Protein AF-K0RSY7-F1 (afdb_monomer)

Nearest PDB structures (foldseek):
  6b87-assembly3_D  TM=3.073E-01  e=9.728E+00  synthetic construct

Organism: Thalassiosira oceanica (NCBI:txid159749)

Foldseek 3Di:
DVVPDDDDQQVCQVVVLVVVVVVCVVPVVVDDPPDDSNPDGPVVVVLVVLLVLCVVLVPPVVLSVLQVVVVVCVVPVPPNPCPVPDPVVVVVSVVVNVVSVVSSVVSD

Secondary structure (DSSP, 8-state):
-TTSPPPPGGGGHHHHHHHHHHHHHH-GGGS-TT--GGG--HHHHHHHHHHHHHHHTT--HHHHHHHHHHHHHHHTTT--TTTTS-HHHHHHHHHHHHHHHHHHHTT-

Solvent-accessible surface area (backbone atoms only — not comparable to full-atom values): 6452 Å² total; per-residue (Å²): 76,104,81,77,46,84,72,56,70,72,78,46,21,66,62,49,35,53,51,50,53,53,48,38,75,76,43,54,88,84,48,68,89,88,70,65,60,83,79,53,40,55,66,58,51,51,52,51,48,56,53,50,43,30,52,74,61,67,49,55,65,69,39,56,51,49,53,54,48,52,54,51,48,68,69,50,82,78,60,62,88,56,74,89,50,55,74,67,56,47,51,53,50,54,55,59,47,49,59,33,48,51,59,60,58,76,40,112

Mean predicted aligned error: 10.06 Å

Structure (mmCIF, N/CA/C/O backbone):
data_AF-K0RSY7-F1
#
_entry.id   AF-K0RSY7-F1
#
loop_
_atom_site.group_PDB
_atom_site.id
_atom_site.type_symbol
_atom_site.label_atom_id
_atom_site.label_alt_id
_atom_site.label_comp_id
_atom_site.label_asym_id
_atom_site.label_entity_id
_atom_site.label_seq_id
_atom_site.pdbx_PDB_ins_code
_atom_site.Cartn_x
_atom_site.Cartn_y
_atom_site.Cartn_z
_atom_site.occupancy
_atom_site.B_iso_or_equiv
_atom_site.auth_seq_id
_atom_site.auth_comp_id
_atom_site.auth_asym_id
_atom_site.auth_atom_id
_atom_site.pdbx_PDB_model_num
ATOM 1 N N . ASN A 1 1 ? 4.345 -23.685 3.513 1.00 50.31 1 ASN A N 1
ATOM 2 C CA . ASN A 1 1 ? 3.225 -24.657 3.487 1.00 50.31 1 ASN A CA 1
ATOM 3 C C . ASN A 1 1 ? 3.761 -26.041 3.872 1.00 50.31 1 ASN A C 1
ATOM 5 O O . ASN A 1 1 ? 4.971 -26.219 3.810 1.00 50.31 1 ASN A O 1
ATOM 9 N N . LYS A 1 2 ? 2.918 -27.015 4.252 1.00 60.28 2 LYS A N 1
ATOM 10 C CA . LYS A 1 2 ? 3.278 -28.399 4.653 1.00 60.28 2 LYS A CA 1
ATOM 11 C C . LYS A 1 2 ? 4.171 -29.161 3.646 1.00 60.28 2 LYS A C 1
ATOM 13 O O . LYS A 1 2 ? 4.662 -30.232 3.965 1.00 60.28 2 LYS A O 1
ATOM 18 N N . LYS A 1 3 ? 4.395 -28.598 2.453 1.00 72.25 3 LYS A N 1
ATOM 19 C CA . LYS A 1 3 ? 5.268 -29.096 1.379 1.00 72.25 3 LYS A CA 1
ATOM 20 C C . LYS A 1 3 ? 6.613 -28.350 1.244 1.00 72.25 3 LYS A C 1
ATOM 22 O O . LYS A 1 3 ? 7.284 -28.500 0.236 1.00 72.25 3 LYS A O 1
ATOM 27 N N . GLY A 1 4 ? 6.982 -27.484 2.194 1.00 73.38 4 GLY A N 1
ATOM 28 C CA . GLY A 1 4 ? 8.217 -26.681 2.127 1.00 73.38 4 GLY A CA 1
ATOM 29 C C . GLY A 1 4 ? 8.144 -25.445 1.216 1.00 73.38 4 GLY A C 1
ATOM 30 O O . GLY A 1 4 ? 9.063 -24.635 1.193 1.00 73.38 4 GLY A O 1
ATOM 31 N N . GLU A 1 5 ? 7.032 -25.239 0.509 1.00 75.38 5 GLU A N 1
ATOM 32 C CA . GLU A 1 5 ? 6.836 -24.060 -0.338 1.00 75.38 5 GLU A CA 1
ATOM 33 C C . GLU A 1 5 ? 6.674 -22.779 0.491 1.00 75.38 5 GLU A C 1
ATOM 35 O O . GLU A 1 5 ? 5.984 -22.767 1.524 1.00 75.38 5 GLU A O 1
ATOM 40 N N . ARG A 1 6 ? 7.278 -21.683 0.010 1.00 78.00 6 ARG A N 1
ATOM 41 C CA . ARG A 1 6 ? 7.153 -20.349 0.608 1.00 78.00 6 ARG A CA 1
ATOM 42 C C . ARG A 1 6 ? 5.676 -19.954 0.637 1.00 78.00 6 ARG A C 1
ATOM 44 O O . ARG A 1 6 ? 5.036 -19.868 -0.408 1.00 78.00 6 ARG A O 1
ATOM 51 N N . ALA A 1 7 ? 5.145 -19.738 1.840 1.00 79.31 7 ALA A N 1
ATOM 52 C CA . ALA A 1 7 ? 3.754 -19.340 2.012 1.00 79.31 7 ALA A CA 1
ATOM 53 C C . ALA A 1 7 ? 3.516 -17.978 1.350 1.00 79.31 7 ALA A C 1
ATOM 55 O O . ALA A 1 7 ? 4.333 -17.059 1.476 1.00 79.31 7 ALA A O 1
ATOM 56 N N . LYS A 1 8 ? 2.397 -17.855 0.641 1.00 83.12 8 LYS A N 1
ATOM 57 C CA . LYS A 1 8 ? 1.931 -16.577 0.110 1.00 83.12 8 LYS A CA 1
ATOM 58 C C . LYS A 1 8 ? 1.116 -15.877 1.185 1.00 83.12 8 LYS A C 1
ATOM 60 O O . LYS A 1 8 ? 0.495 -16.504 2.034 1.00 83.12 8 LYS A O 1
ATOM 65 N N . ILE A 1 9 ? 1.072 -14.552 1.121 1.00 83.19 9 ILE A N 1
ATOM 66 C CA . ILE A 1 9 ? 0.318 -13.757 2.095 1.00 83.19 9 ILE A CA 1
ATOM 67 C C . ILE A 1 9 ? -1.188 -14.061 2.075 1.00 83.19 9 ILE A C 1
ATOM 69 O O . ILE A 1 9 ? -1.847 -13.976 3.103 1.00 83.19 9 ILE A O 1
ATOM 73 N N . SER A 1 10 ? -1.701 -14.460 0.908 1.00 83.75 10 SER A N 1
ATOM 74 C CA . SER A 1 10 ? -3.081 -14.902 0.702 1.00 83.75 10 SER A CA 1
ATOM 75 C C . SER A 1 10 ? -3.423 -16.181 1.459 1.00 83.75 10 SER A C 1
ATOM 77 O O . SER A 1 10 ? -4.579 -16.378 1.805 1.00 83.75 10 SER A O 1
ATOM 79 N N . ASP A 1 11 ? -2.437 -17.033 1.759 1.00 87.50 11 ASP A N 1
ATOM 80 C CA . ASP A 1 11 ? -2.664 -18.302 2.464 1.00 87.50 11 ASP A CA 1
ATOM 81 C C . ASP A 1 11 ? -3.136 -18.067 3.914 1.00 87.50 11 ASP A C 1
ATOM 83 O O . ASP A 1 11 ? -3.639 -18.975 4.568 1.00 87.50 11 ASP A O 1
ATOM 87 N N . PHE A 1 12 ? -2.983 -16.837 4.417 1.00 88.50 12 PHE A N 1
ATOM 88 C CA . PHE A 1 12 ? -3.408 -16.412 5.748 1.00 88.50 12 PHE A CA 1
ATOM 89 C C . PHE A 1 12 ? -4.707 -15.590 5.737 1.00 88.50 12 PHE A C 1
ATOM 91 O O . PHE A 1 12 ? -5.146 -15.148 6.802 1.00 88.50 12 PHE A O 1
ATOM 98 N N . ASP A 1 13 ? -5.331 -15.369 4.573 1.00 88.31 13 ASP A N 1
ATOM 99 C CA . ASP A 1 13 ? -6.558 -14.566 4.470 1.00 88.31 13 ASP A CA 1
ATOM 100 C C . ASP A 1 13 ? -7.714 -15.197 5.264 1.00 88.31 13 ASP A C 1
ATOM 102 O O . ASP A 1 13 ? -8.431 -14.481 5.962 1.00 88.31 13 ASP A O 1
ATOM 106 N N . ASP A 1 14 ? -7.847 -16.526 5.253 1.00 89.19 14 ASP A N 1
ATOM 107 C CA . ASP A 1 14 ? -8.892 -17.230 6.011 1.00 89.19 14 ASP A CA 1
ATOM 108 C C . ASP A 1 14 ? -8.752 -16.989 7.518 1.00 89.19 14 ASP A C 1
ATOM 110 O O . ASP A 1 14 ? -9.710 -16.630 8.209 1.00 89.19 14 ASP A O 1
ATOM 114 N N . LEU A 1 15 ? -7.524 -17.112 8.026 1.00 91.06 15 LEU A N 1
ATOM 115 C CA . LEU A 1 15 ? -7.215 -16.854 9.427 1.00 91.06 15 LEU A CA 1
ATOM 116 C C . LEU A 1 15 ? -7.501 -15.390 9.790 1.00 91.06 15 LEU A C 1
ATOM 118 O O . LEU A 1 15 ? -8.092 -15.104 10.832 1.00 91.06 15 LEU A O 1
ATOM 122 N N . PHE A 1 16 ? -7.127 -14.458 8.916 1.00 89.62 16 PHE A N 1
ATOM 123 C CA . PHE A 1 16 ? -7.406 -13.040 9.104 1.00 89.62 16 PHE A CA 1
ATOM 124 C C . PHE A 1 16 ? -8.904 -12.751 9.191 1.00 89.62 16 PHE A C 1
ATOM 126 O O . PHE A 1 16 ? -9.343 -12.066 10.115 1.00 89.62 16 PHE A O 1
ATOM 133 N N . ARG A 1 17 ? -9.708 -13.320 8.289 1.00 91.69 17 ARG A N 1
ATOM 134 C CA . ARG A 1 17 ? -11.170 -13.167 8.307 1.00 91.69 17 ARG A CA 1
ATOM 135 C C . ARG A 1 17 ? -11.778 -13.700 9.598 1.00 91.69 17 ARG A C 1
ATOM 137 O O . ARG A 1 17 ? -12.671 -13.059 10.148 1.00 91.69 17 ARG A O 1
ATOM 144 N N . VAL A 1 18 ? -11.272 -14.813 10.135 1.00 93.38 18 VAL A N 1
ATOM 145 C CA . VAL A 1 18 ? -11.697 -15.325 11.451 1.00 93.38 18 VAL A CA 1
ATOM 146 C C . VAL A 1 18 ? -11.442 -14.293 12.552 1.00 93.38 18 VAL A C 1
ATOM 148 O O . VAL A 1 18 ? -12.320 -14.059 13.385 1.00 93.38 18 VAL A O 1
ATOM 151 N N . TYR A 1 19 ? -10.281 -13.636 12.559 1.00 91.75 19 TYR A N 1
ATOM 152 C CA . TYR A 1 19 ? -9.991 -12.588 13.540 1.00 91.75 19 TYR A CA 1
ATOM 153 C C . TYR A 1 19 ? -10.869 -11.346 13.366 1.00 91.75 19 TYR A C 1
ATOM 155 O O . TYR A 1 19 ? -11.350 -10.817 14.367 1.00 91.75 19 TYR A O 1
ATOM 163 N N . ILE A 1 20 ? -11.144 -10.917 12.132 1.00 90.31 20 ILE A N 1
ATOM 164 C CA . ILE A 1 20 ? -12.061 -9.799 11.867 1.00 90.31 20 ILE A CA 1
ATOM 165 C C . ILE A 1 20 ? -13.481 -10.134 12.339 1.00 90.31 20 ILE A C 1
ATOM 167 O O . ILE A 1 20 ? -14.092 -9.327 13.036 1.00 90.31 20 ILE A O 1
ATOM 171 N N . LYS A 1 21 ? -13.980 -11.347 12.063 1.00 91.94 21 LYS A N 1
ATOM 172 C CA . LYS A 1 21 ? -15.287 -11.819 12.557 1.00 91.94 21 LYS A CA 1
ATOM 173 C C . LYS A 1 21 ? -15.335 -11.833 14.093 1.00 91.94 21 LYS A C 1
ATOM 175 O O . LYS A 1 21 ? -16.313 -11.381 14.683 1.00 91.94 21 LYS A O 1
ATOM 180 N N . LYS A 1 22 ? -14.257 -12.271 14.759 1.00 93.44 22 LYS A N 1
ATOM 181 C CA . LYS A 1 22 ? -14.132 -12.204 16.230 1.00 93.44 22 LYS A CA 1
ATOM 182 C C . LYS A 1 22 ? -14.099 -10.764 16.754 1.00 93.44 22 LYS A C 1
ATOM 184 O O . LYS A 1 22 ? -14.689 -10.490 17.796 1.00 93.44 22 LYS A O 1
ATOM 189 N N . ALA A 1 23 ? -13.422 -9.851 16.062 1.00 91.06 23 ALA A N 1
ATOM 190 C CA . ALA A 1 23 ? -13.382 -8.437 16.427 1.00 91.06 23 ALA A CA 1
ATOM 191 C C . ALA A 1 23 ? -14.766 -7.783 16.282 1.00 91.06 23 ALA A C 1
ATOM 193 O O . ALA A 1 23 ? -15.219 -7.115 17.211 1.00 91.06 23 ALA A O 1
ATOM 194 N N . HIS A 1 24 ? -15.470 -8.062 15.181 1.00 91.50 24 HIS A N 1
ATOM 195 C CA . HIS A 1 24 ? -16.851 -7.635 14.962 1.00 91.50 24 HIS A CA 1
ATOM 196 C C . HIS A 1 24 ? -17.789 -8.143 16.061 1.00 91.50 24 HIS A C 1
ATOM 198 O O . HIS A 1 24 ? -18.555 -7.366 16.617 1.00 91.50 24 HIS A O 1
ATOM 204 N N . ALA A 1 25 ? -17.681 -9.419 16.446 1.00 92.31 25 ALA A N 1
ATOM 205 C CA . ALA A 1 25 ? -18.495 -9.985 17.523 1.00 92.31 25 ALA A CA 1
ATOM 206 C C . ALA A 1 25 ? -18.291 -9.272 18.875 1.00 92.31 25 ALA A C 1
ATOM 208 O O . ALA A 1 25 ? -19.222 -9.177 19.668 1.00 92.31 25 ALA A O 1
ATOM 209 N N . ARG A 1 26 ? -17.085 -8.752 19.143 1.00 93.75 26 ARG A N 1
ATOM 210 C CA . ARG A 1 26 ? -16.783 -8.000 20.374 1.00 93.75 26 ARG A CA 1
ATOM 211 C C . ARG A 1 26 ? -17.246 -6.547 20.312 1.00 93.75 26 ARG A C 1
ATOM 213 O O . ARG A 1 26 ? -17.641 -5.995 21.334 1.00 93.75 26 ARG A O 1
ATOM 220 N N . LYS A 1 27 ? -17.140 -5.914 19.144 1.00 92.31 27 LYS A N 1
ATOM 221 C CA . LYS A 1 27 ? -17.457 -4.496 18.940 1.00 92.31 27 LYS A CA 1
ATOM 222 C C . LYS A 1 27 ? -18.192 -4.286 17.611 1.00 92.31 27 LYS A C 1
ATOM 224 O O . LYS A 1 27 ? -17.606 -3.757 16.670 1.00 92.31 27 LYS A O 1
ATOM 229 N N . PRO A 1 28 ? -19.479 -4.654 17.523 1.00 89.12 28 PRO A N 1
ATOM 230 C CA . PRO A 1 28 ? -20.216 -4.577 16.262 1.00 89.12 28 PRO A CA 1
ATOM 231 C C . PRO A 1 28 ? -20.424 -3.134 15.779 1.00 89.12 28 PRO A C 1
ATOM 233 O O . PRO A 1 28 ? -20.459 -2.892 14.581 1.00 89.12 28 PRO A O 1
ATOM 236 N N . LYS A 1 29 ? -20.489 -2.155 16.694 1.00 89.69 29 LYS A N 1
ATOM 237 C CA . LYS A 1 29 ? -20.692 -0.728 16.373 1.00 89.69 29 LYS A CA 1
ATOM 238 C C . LYS A 1 29 ? -19.527 -0.074 15.615 1.00 89.69 29 LYS A C 1
ATOM 240 O O . LYS A 1 29 ? -19.718 0.982 15.029 1.00 89.69 29 LYS A O 1
ATOM 245 N N . GLU A 1 30 ? -18.343 -0.685 15.640 1.00 87.44 30 GLU A N 1
ATOM 246 C CA . GLU A 1 30 ? -17.142 -0.191 14.944 1.00 87.44 30 GLU A CA 1
ATOM 247 C C . GLU A 1 30 ? -17.134 -0.573 13.455 1.00 87.44 30 GLU A C 1
ATOM 249 O O . GLU A 1 30 ? -16.255 -0.160 12.700 1.00 87.44 30 GLU A O 1
ATOM 254 N N . PHE A 1 31 ? -18.093 -1.395 13.026 1.00 86.75 31 PHE A N 1
ATOM 255 C CA . PHE A 1 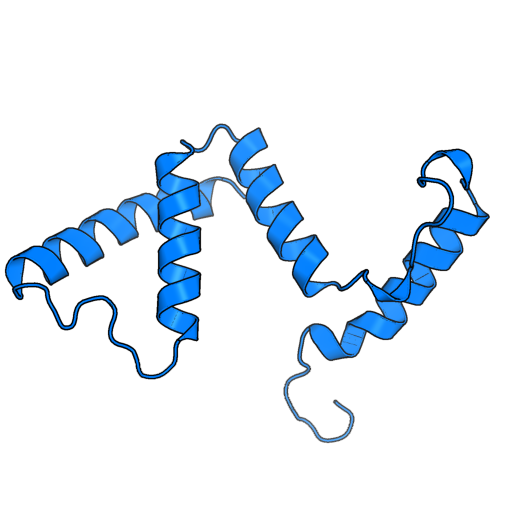31 ? -18.198 -1.869 11.657 1.00 86.75 31 PHE A CA 1
ATOM 256 C C . PHE A 1 31 ? -19.476 -1.330 11.012 1.00 86.75 31 PHE A C 1
ATOM 258 O O . PHE A 1 31 ? -20.534 -1.323 11.647 1.00 86.75 31 PHE A O 1
ATOM 265 N N . PRO A 1 32 ? -19.417 -0.915 9.737 1.00 85.44 32 PRO A N 1
ATOM 266 C CA . PRO A 1 32 ? -20.610 -0.534 8.998 1.00 85.44 32 PRO A CA 1
ATOM 267 C C . PRO A 1 32 ? -21.646 -1.674 8.937 1.00 85.44 32 PRO A C 1
ATOM 269 O O . PRO A 1 32 ? -21.272 -2.848 8.812 1.00 85.44 32 PRO A O 1
ATOM 272 N N . PRO A 1 33 ? -22.952 -1.364 8.971 1.00 85.44 33 PRO A N 1
ATOM 273 C CA . PRO A 1 33 ? -23.989 -2.367 8.755 1.00 85.44 33 PRO A CA 1
ATOM 274 C C . PRO A 1 33 ? -23.847 -2.990 7.358 1.00 85.44 33 PRO A C 1
ATOM 276 O O . PRO A 1 33 ? -23.568 -2.294 6.384 1.00 85.44 33 PRO A O 1
ATOM 279 N N . GLY A 1 34 ? -24.016 -4.312 7.262 1.00 84.94 34 GLY A N 1
ATOM 280 C CA . GLY A 1 34 ? -23.857 -5.044 5.998 1.00 84.94 34 GLY A CA 1
ATOM 281 C C . GLY A 1 34 ? -22.403 -5.279 5.570 1.00 84.94 34 GLY A C 1
ATOM 282 O O . GLY A 1 34 ? -22.154 -5.560 4.401 1.00 84.94 34 GLY A O 1
ATOM 283 N N . THR A 1 35 ? -21.438 -5.165 6.490 1.00 85.19 35 THR A N 1
ATOM 284 C CA . THR A 1 35 ? -20.027 -5.455 6.198 1.00 85.19 35 THR A CA 1
ATOM 285 C C . THR A 1 35 ? -19.842 -6.894 5.702 1.00 85.19 35 THR A C 1
ATOM 287 O O . THR A 1 35 ? -20.088 -7.855 6.431 1.00 85.19 35 THR A O 1
ATOM 290 N N . ASP A 1 36 ? -19.338 -7.038 4.476 1.00 87.56 36 ASP A N 1
ATOM 291 C CA . ASP A 1 36 ? -18.944 -8.322 3.897 1.00 87.56 36 ASP A CA 1
ATOM 292 C C . ASP A 1 36 ? -17.504 -8.679 4.302 1.00 87.56 36 ASP A C 1
ATOM 294 O O . ASP A 1 36 ? -16.521 -8.120 3.801 1.00 87.56 36 ASP A O 1
ATOM 298 N N . PHE A 1 37 ? -17.375 -9.635 5.224 1.00 85.69 37 PHE A N 1
ATOM 299 C CA . PHE A 1 37 ? -16.081 -10.076 5.745 1.00 85.69 37 PHE A CA 1
ATOM 300 C C . PHE A 1 37 ? -15.227 -10.826 4.716 1.00 85.69 37 PHE A C 1
ATOM 302 O O . PHE A 1 37 ? -14.007 -10.875 4.875 1.00 85.69 37 PHE A O 1
ATOM 309 N N . GLU A 1 38 ? -15.815 -11.373 3.650 1.00 84.88 38 GLU A N 1
ATOM 310 C CA . GLU A 1 38 ? -15.066 -12.114 2.628 1.00 84.88 38 GLU A CA 1
ATOM 311 C C . GLU A 1 38 ? -14.232 -11.182 1.735 1.00 84.88 38 GLU A C 1
ATOM 313 O O . GLU A 1 38 ? -13.229 -11.588 1.142 1.00 84.88 38 GLU A O 1
ATOM 318 N N . GLN A 1 39 ? -14.560 -9.887 1.710 1.00 83.00 39 GLN A N 1
ATOM 319 C CA . GLN A 1 39 ? -13.773 -8.877 0.996 1.00 83.00 39 GLN A CA 1
ATOM 320 C C . GLN A 1 39 ? -12.489 -8.468 1.731 1.00 83.00 39 GLN A C 1
ATOM 322 O O . GLN A 1 39 ? -11.588 -7.862 1.124 1.00 83.00 39 GLN A O 1
ATOM 327 N N . TYR A 1 40 ? -12.366 -8.814 3.015 1.00 83.38 40 TYR A N 1
ATOM 328 C CA . TYR A 1 40 ? -11.168 -8.548 3.799 1.00 83.38 40 TYR A CA 1
ATOM 329 C C . TYR A 1 40 ? -10.061 -9.527 3.399 1.00 83.38 40 TYR A C 1
ATOM 331 O O . TYR A 1 40 ? -10.240 -10.743 3.353 1.00 83.38 40 TYR A O 1
ATOM 339 N N . SER A 1 41 ? -8.891 -8.970 3.095 1.00 86.56 41 SER A N 1
ATOM 340 C CA . SER A 1 41 ? -7.669 -9.725 2.809 1.00 86.56 41 SER A CA 1
ATOM 341 C C . SER A 1 41 ? -6.486 -9.022 3.448 1.00 86.56 41 SER A C 1
ATOM 343 O O . SER A 1 41 ? -6.408 -7.787 3.436 1.00 86.56 41 SER A O 1
ATOM 345 N N . LEU A 1 42 ? -5.533 -9.803 3.947 1.00 82.88 42 LEU A N 1
ATOM 346 C CA . LEU A 1 42 ? -4.280 -9.322 4.513 1.00 82.88 42 LEU A CA 1
ATOM 347 C C . LEU A 1 42 ? -3.555 -8.429 3.506 1.00 82.88 42 LEU A C 1
ATOM 349 O O . LEU A 1 42 ? -3.036 -7.373 3.857 1.00 82.88 42 LEU A O 1
ATOM 353 N N . ARG A 1 43 ? -3.587 -8.809 2.221 1.00 80.44 43 ARG A N 1
ATOM 354 C CA . ARG A 1 43 ? -2.951 -8.043 1.143 1.00 80.44 43 ARG A CA 1
ATOM 355 C C . ARG A 1 43 ? -3.538 -6.636 1.000 1.00 80.44 43 ARG A C 1
ATOM 357 O O . ARG A 1 43 ? -2.779 -5.682 0.837 1.00 80.44 43 ARG A O 1
ATOM 364 N N . ARG A 1 44 ? -4.870 -6.483 1.040 1.00 75.56 44 ARG A N 1
ATOM 365 C CA . ARG A 1 44 ? -5.516 -5.156 0.977 1.00 75.56 44 ARG A CA 1
ATOM 366 C C . ARG A 1 44 ? -5.243 -4.354 2.245 1.00 75.56 44 ARG A C 1
ATOM 368 O O . ARG A 1 44 ? -4.931 -3.171 2.128 1.00 75.56 44 ARG A O 1
ATOM 375 N N . SER A 1 45 ? -5.313 -4.997 3.409 1.00 78.69 45 SER A N 1
ATOM 376 C CA . SER A 1 45 ? -5.060 -4.366 4.707 1.00 78.69 45 SER A CA 1
ATOM 377 C C . SER A 1 45 ? -3.633 -3.839 4.816 1.00 78.69 45 SER A C 1
ATOM 379 O O . SER A 1 45 ? -3.448 -2.684 5.166 1.00 78.69 45 SER A O 1
ATOM 381 N N . LEU A 1 46 ? -2.628 -4.627 4.429 1.00 70.75 46 LEU A N 1
ATOM 382 C CA . LEU A 1 46 ? -1.223 -4.211 4.446 1.00 70.75 46 LEU A CA 1
ATOM 383 C C . LEU A 1 46 ? -0.920 -3.138 3.405 1.00 70.75 46 LEU A C 1
ATOM 385 O O . LEU A 1 46 ? -0.184 -2.200 3.697 1.00 70.75 46 LEU A O 1
ATOM 389 N N . ARG A 1 47 ? -1.508 -3.227 2.202 1.00 72.44 47 ARG A N 1
ATOM 390 C CA . ARG A 1 47 ? -1.343 -2.175 1.188 1.00 72.44 47 ARG A CA 1
ATOM 391 C C . ARG A 1 47 ? -1.913 -0.848 1.682 1.00 72.44 47 ARG A C 1
ATOM 393 O O . ARG A 1 47 ? -1.238 0.165 1.559 1.00 72.44 47 ARG A O 1
ATOM 400 N N . ARG A 1 48 ? -3.131 -0.869 2.240 1.00 71.44 48 ARG A N 1
ATOM 401 C CA . ARG A 1 48 ? -3.760 0.317 2.838 1.00 71.44 48 ARG A CA 1
ATOM 402 C C . ARG A 1 48 ? -2.969 0.815 4.043 1.00 71.44 48 ARG A C 1
ATOM 404 O O . ARG A 1 48 ? -2.680 1.999 4.099 1.00 71.44 48 ARG A O 1
ATOM 411 N N . GLY A 1 49 ? -2.553 -0.084 4.932 1.00 73.50 49 GLY A N 1
ATOM 412 C CA . GLY A 1 49 ? -1.729 0.232 6.095 1.00 73.50 49 GLY A CA 1
ATOM 413 C C . GLY A 1 49 ? -0.438 0.940 5.701 1.00 73.50 49 GLY A C 1
ATOM 414 O O . GLY A 1 49 ? -0.180 2.024 6.191 1.00 73.50 49 GLY A O 1
ATOM 415 N N . SER A 1 50 ? 0.306 0.414 4.728 1.00 71.19 50 SER A N 1
ATOM 416 C CA . SER A 1 50 ? 1.547 1.032 4.244 1.00 71.19 50 SER A CA 1
ATOM 417 C C . SER A 1 50 ? 1.318 2.409 3.600 1.00 71.19 50 SER A C 1
ATOM 419 O O . SER A 1 50 ? 2.091 3.336 3.831 1.00 71.19 50 SER A O 1
ATOM 421 N N . THR A 1 51 ? 0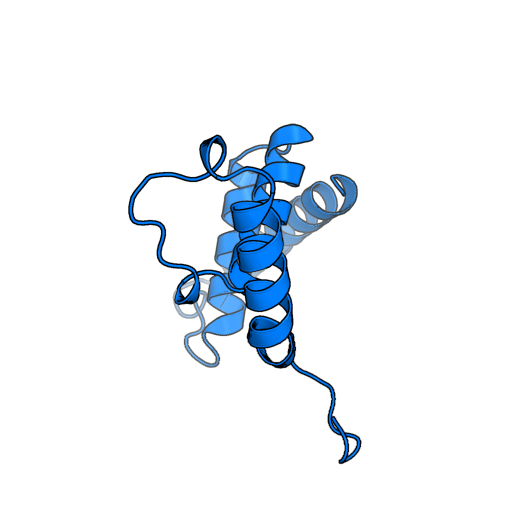.237 2.599 2.830 1.00 71.88 51 THR A N 1
ATOM 422 C CA . THR A 1 51 ? -0.107 3.932 2.299 1.00 71.88 51 THR A CA 1
ATOM 423 C C . THR A 1 51 ? -0.549 4.907 3.390 1.00 71.88 51 THR A C 1
ATOM 425 O O . THR A 1 51 ? -0.182 6.075 3.332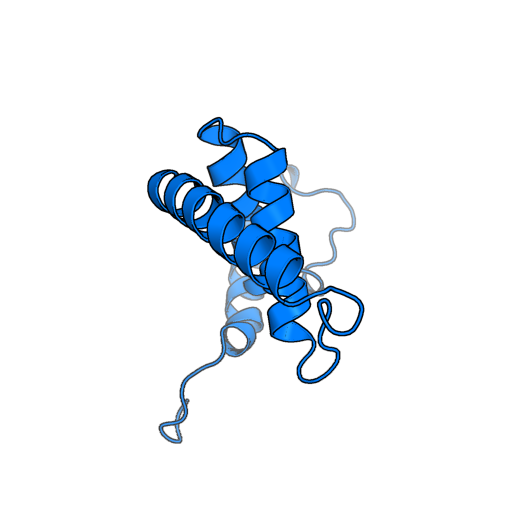 1.00 71.88 51 THR A O 1
ATOM 428 N N . THR A 1 52 ? -1.295 4.437 4.391 1.00 69.19 52 THR A N 1
ATOM 429 C CA . THR A 1 52 ? -1.758 5.256 5.517 1.00 69.19 52 THR A CA 1
ATOM 430 C C . THR A 1 52 ? -0.602 5.633 6.442 1.00 69.19 52 THR A C 1
ATOM 432 O O . THR A 1 52 ? -0.510 6.787 6.831 1.00 69.19 52 THR A O 1
ATOM 435 N N . THR A 1 53 ? 0.323 4.718 6.740 1.00 71.06 53 THR A N 1
ATOM 436 C CA . THR A 1 53 ? 1.525 5.007 7.537 1.00 71.06 53 THR A CA 1
ATOM 437 C C . THR A 1 53 ? 2.415 6.036 6.847 1.00 71.06 53 THR A C 1
ATOM 439 O O . THR A 1 53 ? 2.827 7.001 7.481 1.00 71.06 53 THR A O 1
ATOM 442 N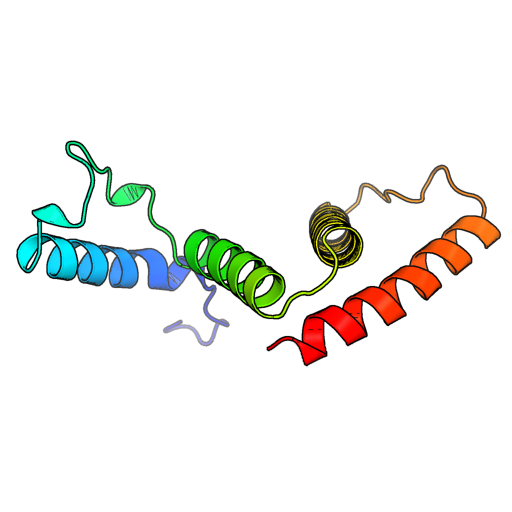 N . ALA A 1 54 ? 2.647 5.899 5.537 1.00 71.12 54 ALA A N 1
ATOM 443 C CA . ALA A 1 54 ? 3.407 6.893 4.779 1.00 71.12 54 ALA A CA 1
ATOM 444 C C . ALA A 1 54 ? 2.725 8.275 4.777 1.00 71.12 54 ALA A C 1
ATOM 446 O O . ALA A 1 54 ? 3.401 9.289 4.931 1.00 71.12 54 ALA A O 1
ATOM 447 N N . ALA A 1 55 ? 1.392 8.319 4.662 1.00 67.50 55 ALA A N 1
ATOM 448 C CA . ALA A 1 55 ? 0.633 9.564 4.767 1.00 67.50 55 ALA A CA 1
ATOM 449 C C . ALA A 1 55 ? 0.719 10.184 6.176 1.00 67.50 55 ALA A C 1
ATOM 451 O O . ALA A 1 55 ? 0.930 11.387 6.303 1.00 67.50 55 ALA A O 1
ATOM 452 N N . ASN A 1 56 ? 0.624 9.368 7.231 1.00 69.44 56 ASN A N 1
ATOM 453 C CA . ASN A 1 56 ? 0.763 9.818 8.620 1.00 69.44 56 ASN A CA 1
ATOM 454 C C . ASN A 1 56 ? 2.165 10.371 8.909 1.00 69.44 56 ASN A C 1
ATOM 456 O O . ASN A 1 56 ? 2.300 11.344 9.644 1.00 69.44 56 ASN A O 1
ATOM 460 N N . ASN A 1 57 ? 3.192 9.801 8.279 1.00 75.38 57 ASN A N 1
ATOM 461 C CA . ASN A 1 57 ? 4.579 10.250 8.391 1.00 75.38 57 ASN A CA 1
ATOM 462 C C . ASN A 1 57 ? 4.926 11.382 7.409 1.00 75.38 57 ASN A C 1
ATOM 464 O O . ASN A 1 57 ? 6.097 11.621 7.126 1.00 75.38 57 ASN A O 1
ATOM 468 N N . GLN A 1 58 ? 3.905 12.079 6.895 1.00 79.88 58 GLN A N 1
ATOM 469 C CA . GLN A 1 58 ? 4.022 13.272 6.051 1.00 79.88 58 GLN A CA 1
ATOM 470 C C . GLN A 1 58 ? 4.871 13.069 4.787 1.00 79.88 58 GLN A C 1
ATOM 472 O O . GLN A 1 58 ? 5.424 14.022 4.234 1.00 79.88 58 GLN A O 1
ATOM 477 N N . VAL A 1 59 ? 4.952 11.835 4.282 1.00 78.56 59 VAL A N 1
ATOM 478 C CA . VAL A 1 59 ? 5.580 11.581 2.986 1.00 78.56 59 VAL A CA 1
ATOM 479 C C . VAL A 1 59 ? 4.752 12.273 1.912 1.00 78.56 59 VAL A C 1
ATOM 481 O O . VAL A 1 59 ? 3.540 12.070 1.820 1.00 78.56 59 VAL A O 1
ATOM 484 N N . LEU A 1 60 ? 5.418 13.069 1.075 1.00 81.19 60 LEU A N 1
ATOM 485 C CA . LEU A 1 60 ? 4.775 13.776 -0.028 1.00 81.19 60 LEU A CA 1
ATOM 486 C C . LEU A 1 60 ? 3.952 12.810 -0.887 1.00 81.19 60 LEU A C 1
ATOM 488 O O . LEU A 1 60 ? 4.432 11.757 -1.311 1.00 81.19 60 LEU A O 1
ATOM 492 N N . GLU A 1 61 ? 2.723 13.200 -1.212 1.00 78.50 61 GLU A N 1
ATOM 493 C CA . GLU A 1 61 ? 1.796 12.364 -1.978 1.00 78.50 61 GLU A CA 1
ATOM 494 C C . GLU A 1 61 ? 2.386 11.930 -3.333 1.00 78.50 61 GLU A C 1
ATOM 496 O O . GLU A 1 61 ? 2.199 10.796 -3.777 1.00 78.50 61 GLU A O 1
ATOM 501 N N . GLN A 1 62 ? 3.188 12.796 -3.960 1.00 77.19 62 GLN A N 1
ATOM 502 C CA . GLN A 1 62 ? 3.902 12.481 -5.199 1.00 77.19 62 GLN A CA 1
ATOM 503 C C . GLN A 1 62 ? 4.860 11.289 -5.048 1.00 77.19 62 GLN A C 1
ATOM 505 O O . GLN A 1 62 ? 4.946 10.455 -5.951 1.00 77.19 62 GLN A O 1
ATOM 510 N N . VAL A 1 63 ? 5.529 11.164 -3.898 1.00 77.50 63 VAL A N 1
ATOM 511 C CA . VAL A 1 63 ? 6.419 10.039 -3.575 1.00 77.50 63 VAL A CA 1
ATOM 512 C C . VAL A 1 63 ? 5.601 8.759 -3.408 1.00 77.50 63 VAL A C 1
ATOM 514 O O . VAL A 1 63 ? 5.905 7.746 -4.038 1.00 77.50 63 VAL A O 1
ATOM 517 N N . VAL A 1 64 ? 4.502 8.808 -2.648 1.00 78.38 64 VAL A N 1
ATOM 518 C CA . VAL A 1 64 ? 3.603 7.656 -2.448 1.00 78.38 64 VAL A CA 1
ATOM 519 C C . VAL A 1 64 ? 3.017 7.165 -3.779 1.00 78.38 64 VAL A C 1
ATOM 521 O O . VAL A 1 64 ? 3.038 5.966 -4.077 1.00 78.38 64 VAL A O 1
ATOM 524 N N . ASN A 1 65 ? 2.542 8.083 -4.621 1.00 81.81 65 ASN A N 1
ATOM 525 C CA . ASN A 1 65 ? 1.988 7.769 -5.936 1.00 81.81 65 ASN A CA 1
ATOM 526 C C . ASN A 1 65 ? 3.043 7.179 -6.877 1.00 81.81 65 ASN A C 1
ATOM 528 O O . ASN A 1 65 ? 2.759 6.213 -7.593 1.00 81.81 65 ASN A O 1
ATOM 532 N N . ARG A 1 66 ? 4.281 7.689 -6.832 1.00 81.19 66 ARG A N 1
ATOM 533 C CA . ARG A 1 66 ? 5.404 7.157 -7.611 1.00 81.19 66 ARG A CA 1
ATOM 534 C C . ARG A 1 66 ? 5.736 5.712 -7.235 1.00 81.19 66 ARG A C 1
ATOM 536 O O . ARG A 1 66 ? 5.864 4.875 -8.127 1.00 81.19 66 ARG A O 1
ATOM 543 N N . ILE A 1 67 ? 5.799 5.399 -5.940 1.00 81.81 67 ILE A N 1
ATOM 544 C CA . ILE A 1 67 ? 6.028 4.035 -5.425 1.00 81.81 67 ILE A CA 1
ATOM 545 C C . ILE A 1 67 ? 4.914 3.089 -5.868 1.00 81.81 67 ILE A C 1
ATOM 547 O O . ILE A 1 67 ? 5.169 1.979 -6.339 1.00 81.81 67 ILE A O 1
ATOM 551 N N . ASN A 1 68 ? 3.662 3.524 -5.724 1.00 82.31 68 ASN A N 1
ATOM 552 C CA . ASN A 1 68 ? 2.504 2.718 -6.094 1.00 82.31 68 ASN A CA 1
ATOM 553 C C . ASN A 1 68 ? 2.464 2.430 -7.600 1.00 82.31 68 ASN A C 1
ATOM 555 O O . ASN A 1 68 ? 2.150 1.302 -7.990 1.00 82.31 68 ASN A O 1
ATOM 559 N N . ARG A 1 69 ? 2.834 3.410 -8.435 1.00 80.12 69 ARG A N 1
ATOM 560 C CA . ARG A 1 69 ? 2.972 3.237 -9.886 1.00 80.12 69 ARG A CA 1
ATOM 561 C C . ARG A 1 69 ? 4.078 2.239 -10.221 1.00 80.12 69 ARG A C 1
ATOM 563 O O . ARG A 1 69 ? 3.799 1.261 -10.901 1.00 80.12 69 ARG A O 1
ATOM 570 N N . TRP A 1 70 ? 5.266 2.391 -9.634 1.00 78.56 70 TRP A N 1
ATOM 571 C CA . TRP A 1 70 ? 6.371 1.450 -9.839 1.00 78.56 70 TRP A CA 1
ATOM 572 C C . TRP A 1 70 ? 6.003 0.010 -9.443 1.00 78.56 70 TRP A C 1
ATOM 574 O O . TRP A 1 70 ? 6.288 -0.937 -10.171 1.00 78.56 70 TRP A O 1
ATOM 584 N N . ARG A 1 71 ? 5.291 -0.184 -8.324 1.00 78.81 71 ARG A N 1
ATOM 585 C CA . ARG A 1 71 ? 4.796 -1.513 -7.917 1.00 78.81 71 ARG A CA 1
ATOM 586 C C . ARG A 1 71 ? 3.783 -2.088 -8.909 1.00 78.81 71 ARG A C 1
ATOM 588 O O . ARG A 1 71 ? 3.748 -3.302 -9.098 1.00 78.81 71 ARG A O 1
ATOM 595 N N . LYS A 1 72 ? 2.922 -1.253 -9.497 1.00 80.12 72 LYS A N 1
ATOM 596 C CA . LYS A 1 72 ? 1.955 -1.675 -10.522 1.00 80.12 72 LYS A CA 1
ATOM 597 C C . LYS A 1 72 ? 2.684 -2.136 -11.783 1.00 80.12 72 LYS A C 1
ATOM 599 O O . LYS A 1 72 ? 2.403 -3.227 -12.267 1.00 80.12 72 LYS A O 1
ATOM 604 N N . ASP A 1 73 ? 3.647 -1.341 -12.223 1.00 74.62 73 ASP A N 1
ATOM 605 C CA . ASP A 1 73 ? 4.484 -1.587 -13.393 1.00 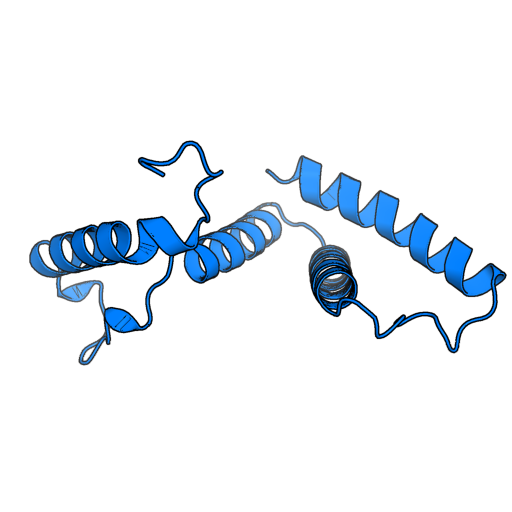74.62 73 ASP A CA 1
ATOM 606 C C . ASP A 1 73 ? 5.298 -2.882 -13.232 1.00 74.62 73 ASP A C 1
ATOM 608 O O . ASP A 1 73 ? 5.226 -3.778 -14.069 1.00 74.62 73 ASP A O 1
ATOM 612 N N . ASN A 1 74 ? 5.960 -3.064 -12.086 1.00 72.56 74 ASN A N 1
ATOM 613 C CA . ASN A 1 74 ? 6.716 -4.281 -11.779 1.00 72.56 74 ASN A CA 1
ATOM 614 C C . ASN A 1 74 ? 5.830 -5.547 -11.729 1.00 72.56 74 ASN A C 1
ATOM 616 O O . ASN A 1 74 ? 6.270 -6.649 -12.052 1.00 72.56 74 ASN A O 1
ATOM 620 N N . ASN A 1 75 ? 4.556 -5.409 -11.343 1.00 73.75 75 ASN A N 1
ATOM 621 C CA . ASN A 1 75 ? 3.605 -6.524 -11.323 1.00 73.75 75 ASN A CA 1
ATOM 622 C C . ASN A 1 75 ? 3.053 -6.889 -12.713 1.00 73.75 75 ASN A C 1
ATOM 624 O O . ASN A 1 75 ? 2.463 -7.961 -12.846 1.00 73.75 75 ASN A O 1
ATOM 628 N N . ALA A 1 76 ? 3.224 -6.039 -13.731 1.00 75.06 76 ALA A N 1
ATOM 629 C CA . ALA A 1 76 ? 2.648 -6.235 -15.062 1.00 75.06 76 ALA A CA 1
ATOM 630 C C . ALA A 1 76 ? 3.370 -7.298 -15.919 1.00 75.06 76 ALA A C 1
ATOM 632 O O . ALA A 1 76 ? 2.868 -7.634 -16.986 1.00 75.06 76 ALA A O 1
ATOM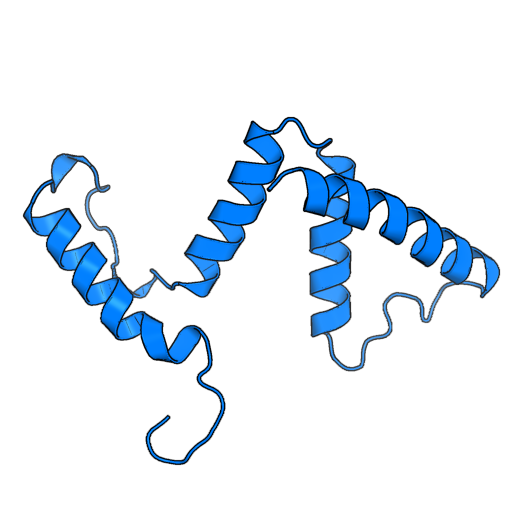 633 N N . ARG A 1 77 ? 4.504 -7.857 -15.459 1.00 60.00 77 ARG A N 1
ATOM 634 C CA . ARG A 1 77 ? 5.181 -9.054 -16.018 1.00 60.00 77 ARG A CA 1
ATOM 635 C C . ARG A 1 77 ? 5.232 -9.132 -17.562 1.00 60.00 77 ARG A C 1
ATOM 637 O O . ARG A 1 77 ? 4.957 -10.187 -18.124 1.00 60.00 77 ARG A O 1
ATOM 644 N N . GLY A 1 78 ? 5.590 -8.045 -18.248 1.00 58.50 78 GLY A N 1
ATOM 645 C CA . GLY A 1 78 ? 5.829 -8.075 -19.702 1.00 58.50 78 GLY A CA 1
ATOM 646 C C . GLY A 1 78 ? 5.340 -6.855 -20.477 1.00 58.50 78 GLY A C 1
ATOM 647 O O . GLY A 1 78 ? 5.804 -6.627 -21.587 1.00 58.50 78 GLY A O 1
ATOM 648 N N . GLY A 1 79 ? 4.462 -6.035 -19.898 1.00 62.62 79 GLY A N 1
ATOM 649 C CA . GLY A 1 79 ? 4.220 -4.689 -20.414 1.00 62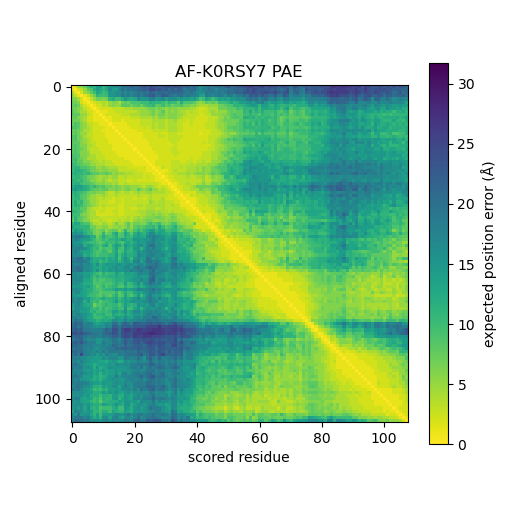.62 79 GLY A CA 1
ATOM 650 C C . GLY A 1 79 ? 5.298 -3.761 -19.881 1.00 62.62 79 GLY A C 1
ATOM 651 O O . GLY A 1 79 ? 5.137 -3.271 -18.767 1.00 62.62 79 GLY A O 1
ATOM 652 N N . ASP A 1 80 ? 6.397 -3.571 -20.616 1.00 65.12 80 ASP A N 1
ATOM 653 C CA . ASP A 1 80 ? 7.403 -2.575 -20.244 1.00 65.12 80 ASP A CA 1
ATOM 654 C C . ASP A 1 80 ? 6.748 -1.181 -20.306 1.00 65.12 80 ASP A C 1
ATOM 656 O O . ASP A 1 80 ? 6.471 -0.680 -21.404 1.00 65.12 80 ASP A O 1
ATOM 660 N N . PRO A 1 81 ? 6.466 -0.539 -19.157 1.00 63.94 81 PRO A N 1
ATOM 661 C CA . PRO A 1 81 ? 5.828 0.772 -19.126 1.00 63.94 81 PRO A CA 1
ATOM 662 C C . PRO A 1 81 ? 6.754 1.873 -19.653 1.00 63.94 81 PRO A C 1
ATOM 664 O O . PRO A 1 81 ? 6.305 3.001 -19.849 1.00 63.94 81 PRO A O 1
ATOM 667 N N . MET A 1 82 ? 8.033 1.555 -19.870 1.00 68.25 82 MET A N 1
ATOM 668 C CA . MET A 1 82 ? 9.041 2.444 -20.425 1.00 68.25 82 MET A CA 1
ATOM 669 C C . MET A 1 82 ? 9.394 2.118 -21.884 1.00 68.25 82 MET A C 1
ATOM 671 O O . MET A 1 82 ? 10.252 2.786 -22.450 1.00 68.25 82 MET A O 1
ATOM 675 N N . SER A 1 83 ? 8.690 1.174 -22.522 1.00 68.25 83 SER A N 1
ATOM 676 C CA . SER A 1 83 ? 8.904 0.787 -23.930 1.00 68.25 83 SER A CA 1
ATOM 677 C C . SER A 1 83 ? 8.738 1.930 -24.940 1.00 68.25 83 SER A C 1
ATOM 679 O O . SER A 1 83 ? 9.259 1.848 -26.048 1.00 68.25 83 SER A O 1
ATOM 681 N N . GLY A 1 84 ? 8.029 3.000 -24.564 1.00 71.56 84 GLY A N 1
ATOM 682 C CA . GLY A 1 84 ? 7.865 4.216 -25.368 1.00 71.56 84 GLY A CA 1
ATOM 683 C C . GLY A 1 84 ? 8.806 5.368 -24.999 1.00 71.56 84 GLY A C 1
ATOM 684 O O . GLY A 1 84 ? 8.654 6.453 -25.554 1.00 71.56 84 GLY A O 1
ATOM 685 N N . LEU A 1 85 ? 9.726 5.174 -24.049 1.00 79.69 85 LEU A N 1
ATOM 686 C CA . LEU A 1 85 ? 10.653 6.205 -23.579 1.00 79.69 85 LEU A CA 1
ATOM 687 C C . LEU A 1 85 ? 12.038 6.031 -24.204 1.00 79.69 85 LEU A C 1
ATOM 689 O O . LEU A 1 85 ? 12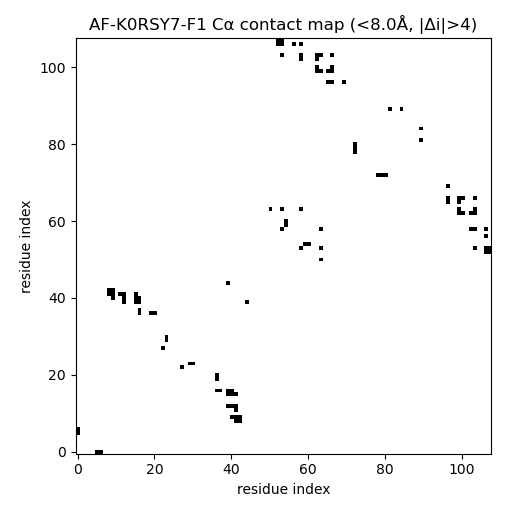.512 4.922 -24.447 1.00 79.69 85 LEU A O 1
ATOM 693 N N . THR A 1 86 ? 12.738 7.143 -24.401 1.00 87.00 86 THR A N 1
ATOM 694 C CA . THR A 1 86 ? 14.164 7.118 -24.732 1.00 87.00 86 THR A CA 1
ATOM 695 C C . THR A 1 86 ? 14.983 6.613 -23.541 1.00 87.00 86 THR A C 1
ATOM 697 O O . THR A 1 86 ? 14.620 6.808 -22.380 1.00 87.00 86 THR A O 1
ATOM 700 N N . MET A 1 87 ? 16.164 6.041 -23.798 1.00 81.94 87 MET A N 1
ATOM 701 C CA . MET A 1 87 ? 17.060 5.558 -22.731 1.00 81.94 87 MET A CA 1
ATOM 702 C C . MET A 1 87 ? 17.419 6.637 -21.695 1.00 81.94 87 MET A C 1
ATOM 704 O O . MET A 1 87 ? 17.626 6.326 -20.522 1.00 81.94 87 MET A O 1
ATOM 708 N N . ARG A 1 88 ? 17.465 7.914 -22.100 1.00 85.31 88 ARG A N 1
ATOM 709 C CA . ARG A 1 88 ? 17.700 9.038 -21.183 1.00 85.31 88 ARG A CA 1
ATOM 710 C C . ARG A 1 88 ? 16.526 9.226 -20.221 1.00 85.31 88 ARG A C 1
ATOM 712 O O . ARG A 1 88 ? 16.744 9.359 -19.021 1.00 85.31 88 ARG A O 1
ATOM 719 N N . GLU A 1 89 ? 15.301 9.196 -20.733 1.00 81.00 89 GLU A N 1
ATOM 720 C CA . GLU A 1 89 ? 14.079 9.304 -19.929 1.00 81.00 89 GLU A CA 1
ATOM 721 C C . GLU A 1 89 ? 13.917 8.108 -18.988 1.00 81.00 89 GLU A C 1
ATOM 723 O O . GLU A 1 89 ? 13.569 8.299 -17.823 1.00 81.00 89 GLU A O 1
ATOM 728 N N . VAL A 1 90 ? 14.260 6.900 -19.451 1.00 78.81 90 VAL A N 1
ATOM 729 C CA . VAL A 1 90 ? 14.334 5.688 -18.618 1.00 78.81 90 VAL A CA 1
ATOM 730 C C . VAL A 1 90 ? 15.280 5.911 -17.438 1.00 78.81 90 VAL A C 1
ATOM 732 O O . VAL A 1 90 ? 14.892 5.717 -16.286 1.00 78.81 90 VAL A O 1
ATOM 735 N N . TYR A 1 91 ? 16.505 6.381 -17.690 1.00 80.88 91 TYR A N 1
ATOM 736 C CA . TYR A 1 91 ? 17.486 6.634 -16.631 1.00 80.88 91 TYR A CA 1
ATOM 737 C C . TYR A 1 91 ? 17.018 7.698 -15.634 1.00 80.88 91 TYR A C 1
ATOM 739 O O . TYR A 1 91 ? 17.141 7.509 -14.421 1.00 80.88 91 TYR A O 1
ATOM 747 N N . THR A 1 92 ? 16.444 8.802 -16.116 1.00 83.81 92 THR A N 1
ATOM 748 C CA . THR A 1 92 ? 15.892 9.856 -15.254 1.00 83.81 92 THR A CA 1
ATOM 749 C C . THR A 1 92 ? 14.709 9.344 -14.427 1.00 83.81 92 THR A C 1
ATOM 751 O O . THR A 1 92 ? 14.594 9.654 -13.234 1.00 83.81 92 THR A O 1
ATOM 754 N N . ALA A 1 93 ? 13.850 8.509 -15.014 1.00 78.12 93 ALA A N 1
ATOM 755 C CA . ALA A 1 93 ? 12.753 7.867 -14.311 1.00 78.12 93 ALA A CA 1
ATOM 756 C C . ALA A 1 93 ? 13.272 6.899 -13.238 1.00 78.12 93 ALA A C 1
ATOM 758 O O . ALA A 1 93 ? 12.859 6.991 -12.085 1.00 78.12 93 ALA A O 1
ATOM 759 N N . VAL A 1 94 ? 14.213 6.009 -13.545 1.00 80.00 94 VAL A N 1
ATOM 760 C CA . VAL A 1 94 ? 14.779 5.094 -12.540 1.00 80.00 94 VAL A CA 1
ATOM 761 C C . VAL A 1 94 ? 15.439 5.883 -11.409 1.00 80.00 94 VAL A C 1
ATOM 763 O O . VAL A 1 94 ? 15.113 5.650 -10.246 1.00 80.00 94 VAL A O 1
ATOM 766 N N . ARG A 1 95 ? 16.265 6.888 -11.728 1.00 82.75 95 ARG A N 1
ATOM 767 C CA . ARG A 1 95 ? 16.962 7.702 -10.722 1.00 82.75 95 ARG A CA 1
ATOM 768 C C . ARG A 1 95 ? 16.000 8.406 -9.763 1.00 82.75 95 ARG A C 1
ATOM 770 O O . ARG A 1 95 ? 16.144 8.255 -8.558 1.00 82.75 95 ARG A O 1
ATOM 777 N N . SER A 1 96 ? 14.978 9.087 -10.283 1.00 78.88 96 SER A N 1
ATOM 778 C CA . SER A 1 96 ? 13.962 9.755 -9.448 1.00 78.88 96 SER A CA 1
ATOM 779 C C . SER A 1 96 ? 13.096 8.782 -8.635 1.00 78.88 96 SER A C 1
ATOM 781 O O . SER A 1 96 ? 12.510 9.165 -7.625 1.00 78.88 96 SER A O 1
ATOM 783 N N . SER A 1 97 ? 13.011 7.513 -9.046 1.00 78.50 97 SER A N 1
ATOM 784 C CA . SER A 1 97 ? 12.297 6.478 -8.287 1.00 78.50 97 SER A CA 1
ATOM 785 C C . SER A 1 97 ? 13.084 6.012 -7.062 1.00 78.50 97 SER A C 1
ATOM 787 O O . SER A 1 97 ? 12.468 5.618 -6.077 1.00 78.50 97 SER A O 1
ATOM 789 N N . ILE A 1 98 ? 14.421 6.052 -7.116 1.00 82.81 98 ILE A N 1
ATOM 790 C CA . ILE A 1 98 ? 15.297 5.636 -6.011 1.00 82.81 98 ILE A CA 1
ATOM 791 C C . ILE A 1 98 ? 15.133 6.584 -4.823 1.00 82.81 98 ILE A C 1
ATOM 793 O O . ILE A 1 98 ? 14.901 6.121 -3.710 1.00 82.81 98 ILE A O 1
ATOM 797 N N . ASP A 1 99 ? 15.164 7.895 -5.065 1.00 81.88 99 ASP A N 1
ATOM 798 C CA . ASP A 1 99 ? 15.002 8.899 -4.006 1.00 81.88 99 ASP A CA 1
ATOM 799 C C . ASP A 1 99 ? 13.609 8.798 -3.361 1.00 81.88 99 ASP A C 1
ATOM 801 O O . ASP A 1 99 ? 13.468 8.815 -2.137 1.00 81.88 99 ASP A O 1
ATOM 805 N N . ALA A 1 100 ? 12.577 8.581 -4.184 1.00 80.38 100 ALA A N 1
ATOM 806 C CA . ALA A 1 100 ? 11.220 8.317 -3.716 1.00 80.38 100 ALA A CA 1
ATOM 807 C C . ALA A 1 100 ? 11.128 7.017 -2.889 1.00 80.38 100 ALA A C 1
ATOM 809 O O . ALA A 1 100 ? 10.445 6.981 -1.866 1.00 80.38 100 ALA A O 1
ATOM 810 N N . ALA A 1 101 ? 11.819 5.950 -3.303 1.00 80.69 101 ALA A N 1
ATOM 811 C CA . ALA A 1 101 ? 11.870 4.678 -2.578 1.00 80.69 101 ALA A CA 1
ATOM 812 C C . ALA A 1 101 ? 12.552 4.808 -1.223 1.00 80.69 101 ALA A C 1
ATOM 814 O O . ALA A 1 101 ? 12.037 4.284 -0.235 1.00 80.69 101 ALA A O 1
ATOM 815 N N . LEU A 1 102 ? 13.655 5.549 -1.167 1.00 83.56 102 LEU A N 1
ATOM 816 C CA . LEU A 1 102 ? 14.371 5.815 0.069 1.00 83.56 102 LEU A CA 1
ATOM 817 C C . LEU A 1 102 ? 13.491 6.604 1.046 1.00 83.56 102 LEU A C 1
ATOM 819 O O . LEU A 1 102 ? 13.261 6.141 2.161 1.00 83.56 102 LEU A O 1
ATOM 823 N N . ALA A 1 103 ? 12.913 7.725 0.602 1.00 79.38 103 ALA A N 1
ATOM 824 C CA . ALA A 1 103 ? 12.018 8.544 1.419 1.00 79.38 103 ALA A CA 1
ATOM 825 C C . ALA A 1 103 ? 10.813 7.747 1.952 1.00 79.38 103 ALA A C 1
ATOM 827 O O . ALA A 1 103 ? 10.453 7.868 3.119 1.00 79.38 103 ALA A O 1
ATOM 828 N N . TYR A 1 104 ? 10.224 6.881 1.122 1.00 79.19 104 TYR A N 1
ATOM 829 C CA . TYR A 1 104 ? 9.112 6.016 1.524 1.00 79.19 104 TYR A CA 1
ATOM 830 C C . TYR A 1 104 ? 9.530 4.901 2.500 1.00 79.19 104 TYR A C 1
ATOM 832 O O . TYR A 1 104 ? 8.743 4.487 3.350 1.00 79.19 104 TYR A O 1
ATOM 840 N N . SER A 1 105 ? 10.755 4.380 2.384 1.00 78.69 105 SER A N 1
ATOM 841 C CA . SER A 1 105 ? 11.271 3.361 3.309 1.00 78.69 105 SER A CA 1
ATOM 842 C C . SER A 1 105 ? 11.607 3.923 4.687 1.00 78.69 105 SER A C 1
ATOM 844 O O . SER A 1 105 ? 11.340 3.260 5.679 1.00 78.69 105 SER A O 1
ATOM 846 N N . LEU A 1 106 ? 12.125 5.153 4.748 1.00 82.19 106 LEU A N 1
ATOM 847 C CA . LEU A 1 106 ? 12.467 5.841 5.997 1.00 82.19 106 LEU A CA 1
ATOM 848 C C . LEU A 1 106 ? 11.230 6.319 6.769 1.00 82.19 106 LEU A C 1
ATOM 850 O O . LEU A 1 106 ? 11.340 6.752 7.910 1.00 82.19 106 LEU A O 1
ATOM 854 N N . SER A 1 107 ? 10.052 6.246 6.148 1.00 73.19 107 SER A N 1
ATOM 855 C CA . SER A 1 107 ? 8.774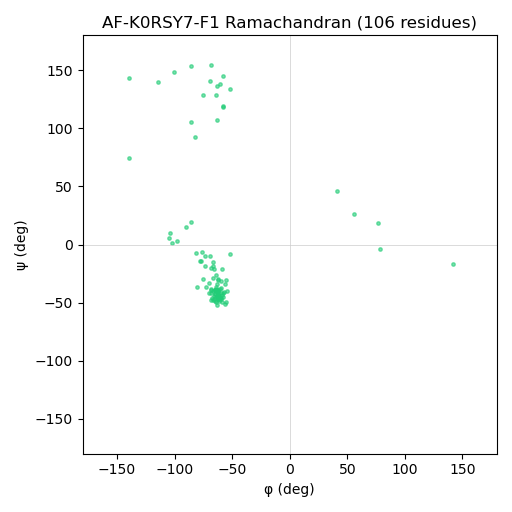 6.580 6.765 1.00 73.19 107 SER A CA 1
ATOM 856 C C . SER A 1 107 ? 8.095 5.385 7.445 1.00 73.19 107 SER A C 1
ATOM 858 O O . SER A 1 107 ? 6.883 5.434 7.639 1.00 73.19 107 SER A O 1
ATOM 860 N N . HIS A 1 108 ? 8.779 4.274 7.693 1.00 58.50 108 HIS A N 1
ATOM 861 C CA . HIS A 1 108 ? 8.245 3.108 8.405 1.00 58.50 108 HIS A CA 1
ATOM 862 C C . HIS A 1 108 ? 9.208 2.736 9.527 1.00 58.50 108 HIS A C 1
ATOM 864 O O . HIS A 1 108 ? 8.698 2.327 10.591 1.00 58.50 108 HIS A O 1
#

Sequence (108 aa):
NKKGERAKISDFDDLFRVYIKKAHARKPKEFPPGTDFEQYSLRRSLRRGSTTTAANNQVLEQVVNRINRWRKDNNARGGDPMSGLTMREVYTAVRSSIDAALAYSLSH

pLDDT: mean 79.55, std 8.57, range [50.31, 93.75]

Radius of gyration: 18.61 Å; Cα contacts (8 Å, |Δi|>4): 57; chains: 1; bounding box: 42×43×46 Å